Protein AF-A0A165CIJ1-F1 (afdb_monomer)

Structure (mmCIF, N/CA/C/O backbone):
data_AF-A0A165CIJ1-F1
#
_entry.id   AF-A0A165CIJ1-F1
#
loop_
_atom_site.group_PDB
_atom_site.id
_atom_site.type_symbol
_atom_site.label_atom_id
_atom_site.label_alt_id
_atom_site.label_comp_id
_atom_site.label_asym_id
_atom_site.label_entity_id
_atom_site.label_seq_id
_atom_site.pdbx_PDB_ins_code
_atom_site.Cartn_x
_atom_site.Cartn_y
_atom_site.Cartn_z
_atom_site.occupancy
_atom_site.B_iso_or_equiv
_atom_site.auth_seq_id
_atom_site.auth_comp_id
_atom_site.auth_asym_id
_atom_site.auth_atom_id
_atom_site.pdbx_PDB_model_num
ATOM 1 N N . MET A 1 1 ? -2.648 0.909 -17.013 1.00 84.44 1 MET A N 1
ATOM 2 C CA . MET A 1 1 ? -3.788 -0.004 -16.833 1.00 84.44 1 MET A CA 1
ATOM 3 C C . MET A 1 1 ? -4.732 0.596 -15.807 1.00 84.44 1 MET A C 1
ATOM 5 O O . MET A 1 1 ? -4.305 0.882 -14.695 1.00 84.44 1 MET A O 1
ATOM 9 N N . SER A 1 2 ? -5.981 0.841 -16.192 1.00 90.06 2 SER A N 1
ATOM 10 C CA . SER A 1 2 ? -7.014 1.297 -15.258 1.00 90.06 2 SER A CA 1
ATOM 11 C C . SER A 1 2 ? -7.637 0.087 -14.570 1.00 90.06 2 SER A C 1
ATOM 13 O O . SER A 1 2 ? -8.011 -0.865 -15.251 1.00 90.06 2 SER A O 1
ATOM 15 N N . ILE A 1 3 ? -7.736 0.122 -13.245 1.00 91.56 3 ILE A N 1
ATOM 16 C CA . ILE A 1 3 ? -8.397 -0.903 -12.439 1.00 91.56 3 ILE A CA 1
ATOM 17 C C . ILE A 1 3 ? -9.807 -0.392 -12.126 1.00 91.56 3 ILE A C 1
ATOM 19 O O . ILE A 1 3 ? -9.934 0.669 -11.510 1.00 91.56 3 ILE A O 1
ATOM 23 N N . PRO A 1 4 ? -10.870 -1.084 -12.573 1.00 93.12 4 PRO A N 1
ATOM 24 C CA . PRO A 1 4 ? -12.238 -0.646 -12.328 1.00 93.12 4 PRO A CA 1
ATOM 25 C C . PRO A 1 4 ? -12.611 -0.776 -10.847 1.00 93.12 4 PRO A C 1
ATOM 27 O O . PRO A 1 4 ? -11.909 -1.418 -10.063 1.00 93.12 4 PRO A O 1
ATOM 30 N N . SER A 1 5 ? -13.727 -0.152 -10.470 1.00 94.06 5 SER A N 1
ATOM 31 C CA . SER A 1 5 ? -14.354 -0.361 -9.164 1.00 94.06 5 SER A CA 1
ATOM 32 C C . SER A 1 5 ? -14.747 -1.832 -8.999 1.00 94.06 5 SER A C 1
ATOM 34 O O . SER A 1 5 ? -15.269 -2.441 -9.933 1.00 94.06 5 SER A O 1
ATOM 36 N N . ALA A 1 6 ? -14.469 -2.407 -7.833 1.00 94.38 6 ALA A N 1
ATOM 37 C CA . ALA A 1 6 ? -14.713 -3.810 -7.528 1.00 94.38 6 ALA A CA 1
ATOM 38 C C . ALA A 1 6 ? -15.081 -3.976 -6.036 1.00 94.38 6 ALA A C 1
ATOM 40 O O . ALA A 1 6 ? -14.296 -4.523 -5.258 1.00 94.38 6 ALA A O 1
ATOM 41 N N . PRO A 1 7 ? -16.268 -3.505 -5.607 1.00 94.31 7 PRO A N 1
ATOM 42 C CA . PRO A 1 7 ? -16.614 -3.376 -4.188 1.00 94.31 7 PRO A CA 1
ATOM 43 C C . PRO A 1 7 ? -16.734 -4.716 -3.452 1.00 94.31 7 PRO A C 1
ATOM 45 O O . PRO A 1 7 ? -16.646 -4.742 -2.230 1.00 94.31 7 PRO A O 1
ATOM 48 N N . THR A 1 8 ? -16.921 -5.827 -4.174 1.00 96.38 8 THR A N 1
ATOM 49 C CA . THR A 1 8 ? -17.013 -7.187 -3.615 1.00 96.38 8 THR A CA 1
ATOM 50 C C . THR A 1 8 ? -15.701 -7.972 -3.693 1.00 96.38 8 THR A C 1
ATOM 52 O O . THR A 1 8 ? -15.623 -9.082 -3.161 1.00 96.38 8 THR A O 1
ATOM 55 N N . LEU A 1 9 ? -14.675 -7.433 -4.361 1.00 96.75 9 LEU A N 1
ATOM 56 C CA . LEU A 1 9 ? -13.393 -8.106 -4.542 1.00 96.75 9 LEU A CA 1
ATOM 57 C C . LEU A 1 9 ? -12.655 -8.171 -3.206 1.00 96.75 9 LEU A C 1
ATOM 59 O O . LEU A 1 9 ? -12.384 -7.137 -2.607 1.00 96.75 9 LEU A O 1
ATOM 63 N N . ARG A 1 10 ? -12.314 -9.383 -2.757 1.00 97.06 10 ARG A N 1
ATOM 64 C CA . ARG A 1 10 ? -11.615 -9.609 -1.480 1.00 97.06 10 ARG A CA 1
ATOM 65 C C . ARG A 1 10 ? -10.107 -9.711 -1.620 1.00 97.06 10 A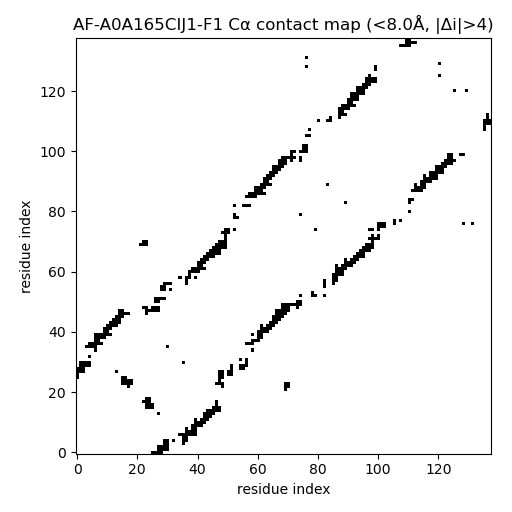RG A C 1
ATOM 67 O O . ARG A 1 10 ? -9.377 -9.279 -0.732 1.00 97.06 10 ARG A O 1
ATOM 74 N N . GLU A 1 11 ? -9.643 -10.260 -2.734 1.00 97.75 11 GLU A N 1
ATOM 75 C CA . GLU A 1 11 ? -8.227 -10.489 -2.979 1.00 97.75 11 GLU A CA 1
ATOM 76 C C . GLU A 1 11 ? -7.869 -10.095 -4.405 1.00 97.75 11 GLU A C 1
ATOM 78 O O . GLU A 1 11 ? -8.614 -10.380 -5.344 1.00 97.75 11 GLU A O 1
ATOM 83 N N . ALA A 1 12 ? -6.725 -9.440 -4.570 1.00 96.25 12 ALA A N 1
ATOM 84 C CA . ALA A 1 12 ? -6.230 -9.041 -5.875 1.00 96.25 12 ALA A CA 1
ATOM 85 C C . ALA A 1 12 ? -4.710 -9.167 -5.945 1.00 96.25 12 ALA A C 1
ATOM 87 O O . ALA A 1 12 ? -3.987 -8.842 -5.000 1.00 96.25 12 ALA A O 1
ATOM 88 N N . ARG A 1 13 ? -4.226 -9.593 -7.111 1.00 95.31 13 ARG A N 1
ATOM 89 C CA . ARG A 1 13 ? -2.808 -9.576 -7.452 1.00 95.31 13 ARG A CA 1
ATOM 90 C C . ARG A 1 13 ? -2.632 -8.879 -8.797 1.00 95.31 13 ARG A C 1
ATOM 92 O O . ARG A 1 13 ? -3.139 -9.352 -9.809 1.00 95.31 13 ARG A O 1
ATOM 99 N N . LEU A 1 14 ? -1.921 -7.757 -8.794 1.00 92.44 14 LEU A N 1
ATOM 100 C CA . LEU A 1 14 ? -1.626 -6.946 -9.970 1.00 92.44 14 LEU A CA 1
ATOM 101 C C . LEU A 1 14 ? -0.133 -7.049 -10.277 1.00 92.44 14 LEU A C 1
ATOM 103 O O . LEU A 1 14 ? 0.698 -6.470 -9.580 1.00 92.44 14 LEU A O 1
ATOM 107 N N . VAL A 1 15 ? 0.201 -7.808 -11.317 1.00 87.56 15 VAL A N 1
ATOM 108 C CA . VAL A 1 15 ? 1.589 -8.051 -11.721 1.00 87.56 15 VAL A CA 1
ATOM 109 C C . VAL 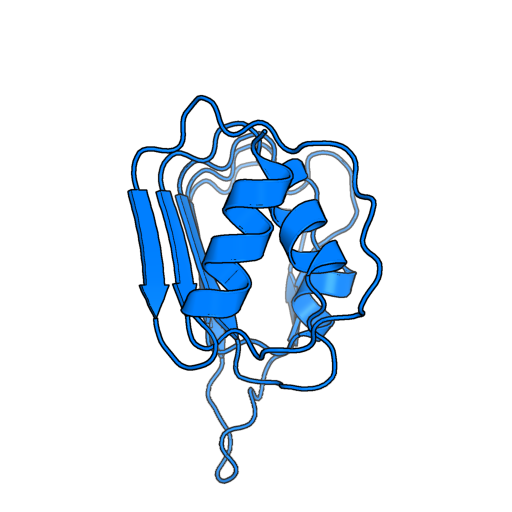A 1 15 ? 1.861 -7.340 -13.032 1.00 87.56 15 VAL A C 1
ATOM 111 O O . VAL A 1 15 ? 1.086 -7.451 -13.981 1.00 87.56 15 VAL A O 1
ATOM 114 N N . SER A 1 16 ? 2.964 -6.602 -13.074 1.00 86.50 16 SER A N 1
ATOM 115 C CA . SER A 1 16 ? 3.553 -6.109 -14.315 1.00 86.50 16 SER A CA 1
ATOM 116 C C . SER A 1 16 ? 4.797 -6.917 -14.639 1.00 86.50 16 SER A C 1
ATOM 118 O O . SER A 1 16 ? 5.437 -7.459 -13.750 1.00 86.50 16 SER A O 1
ATOM 120 N N . PHE A 1 17 ? 5.220 -6.904 -15.895 1.00 82.44 17 PHE A N 1
ATOM 121 C CA . PHE A 1 17 ? 6.577 -7.312 -16.247 1.00 82.44 17 PHE A CA 1
ATOM 122 C C . PHE A 1 17 ? 7.494 -6.093 -16.269 1.00 82.44 17 PHE A C 1
ATOM 124 O O . PHE A 1 17 ? 7.016 -4.976 -16.502 1.00 82.44 17 PHE A O 1
ATOM 131 N N . CYS A 1 18 ? 8.785 -6.300 -16.031 1.00 81.62 18 CYS A N 1
ATOM 132 C CA . CYS A 1 18 ? 9.798 -5.296 -16.323 1.00 81.62 18 CYS A CA 1
ATOM 133 C C . CYS A 1 18 ? 10.209 -5.388 -17.798 1.00 81.62 18 CYS A C 1
ATOM 135 O O . CYS A 1 18 ? 10.240 -6.481 -18.366 1.00 81.62 18 CYS A O 1
ATOM 137 N N . ASP A 1 19 ? 10.501 -4.251 -18.420 1.00 82.12 19 ASP A N 1
ATOM 138 C CA . ASP A 1 19 ? 11.154 -4.216 -19.724 1.00 82.12 19 ASP A CA 1
ATOM 139 C C . ASP A 1 19 ? 12.643 -4.596 -19.604 1.00 82.12 19 ASP A C 1
ATOM 141 O O . ASP A 1 19 ? 13.146 -4.919 -18.525 1.00 82.12 19 ASP A O 1
ATOM 145 N N . GLN A 1 20 ? 13.368 -4.565 -20.725 1.00 80.81 20 GLN A N 1
ATOM 146 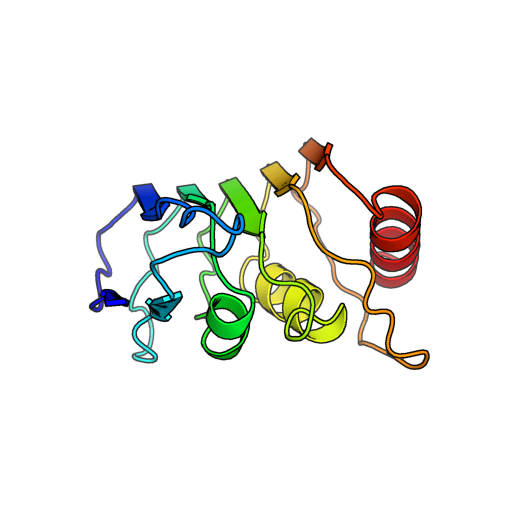C CA . GLN A 1 20 ? 14.793 -4.919 -20.756 1.00 80.81 20 GLN A CA 1
ATOM 147 C C . GLN A 1 20 ? 15.690 -3.977 -19.937 1.00 80.81 20 GLN A C 1
ATOM 149 O O . GLN A 1 20 ? 16.835 -4.324 -19.660 1.00 80.81 20 GLN A O 1
ATOM 154 N N . LEU A 1 21 ? 15.180 -2.808 -19.544 1.00 76.94 21 LEU A N 1
ATOM 155 C CA . LEU A 1 21 ? 15.871 -1.830 -18.705 1.00 76.94 21 LEU A CA 1
ATOM 156 C C . LEU A 1 21 ? 15.459 -1.946 -17.227 1.00 76.94 21 LEU A C 1
ATOM 158 O O . LEU A 1 21 ? 15.933 -1.175 -16.396 1.00 76.94 21 LEU A O 1
ATOM 162 N N . GLY A 1 22 ? 14.594 -2.907 -16.884 1.00 74.25 22 GLY A N 1
ATOM 163 C CA . GLY A 1 22 ? 14.104 -3.108 -15.523 1.00 74.25 22 GLY A CA 1
ATOM 164 C C . GLY A 1 22 ? 12.898 -2.237 -15.157 1.00 74.25 22 GLY A C 1
ATOM 165 O O . GLY A 1 22 ? 12.452 -2.286 -14.010 1.00 74.25 22 GLY A O 1
ATOM 166 N N . HIS A 1 23 ? 12.330 -1.472 -16.094 1.00 76.69 23 HIS A N 1
ATOM 167 C CA . HIS A 1 23 ? 11.197 -0.594 -15.809 1.00 76.69 23 HIS A CA 1
ATOM 168 C C . HIS A 1 23 ? 9.863 -1.342 -15.871 1.00 76.69 23 HIS A C 1
ATOM 170 O O . HIS A 1 23 ? 9.639 -2.139 -16.783 1.00 76.69 23 HIS A O 1
ATOM 176 N N . PRO A 1 24 ? 8.920 -1.061 -14.958 1.00 77.69 24 PRO A N 1
ATOM 177 C CA . PRO A 1 24 ? 7.619 -1.710 -14.968 1.00 77.69 24 PRO A CA 1
ATOM 178 C C . PRO A 1 24 ? 6.815 -1.276 -16.201 1.00 77.69 24 PRO A C 1
ATOM 180 O O . PRO A 1 24 ? 6.544 -0.092 -16.412 1.00 77.69 24 PRO A O 1
ATOM 183 N N . THR A 1 25 ? 6.384 -2.252 -16.997 1.00 78.94 25 THR A N 1
ATOM 184 C CA . THR A 1 25 ? 5.586 -2.046 -18.220 1.00 78.94 25 THR A CA 1
ATOM 185 C C . THR A 1 25 ? 4.155 -1.569 -17.941 1.00 78.94 25 THR A C 1
ATOM 187 O O . THR A 1 25 ? 3.530 -0.932 -18.792 1.00 78.94 25 THR A O 1
ATOM 190 N N . ALA A 1 26 ? 3.628 -1.816 -16.740 1.00 77.44 26 ALA A N 1
ATOM 191 C CA . ALA A 1 26 ? 2.296 -1.425 -16.314 1.00 77.44 26 ALA A CA 1
ATOM 192 C C . ALA A 1 26 ? 2.338 -0.420 -15.155 1.00 77.44 26 ALA A C 1
ATOM 194 O O . ALA A 1 26 ? 3.062 -0.546 -14.168 1.00 77.44 26 ALA A O 1
ATOM 195 N N . ARG A 1 27 ? 1.474 0.588 -15.273 1.00 82.06 27 ARG A N 1
ATOM 196 C CA . ARG A 1 27 ? 1.115 1.522 -14.202 1.00 82.06 27 ARG A CA 1
ATOM 197 C C . ARG A 1 27 ? -0.336 1.272 -13.842 1.00 82.06 27 ARG A C 1
ATOM 199 O O . ARG A 1 27 ? -1.181 1.314 -14.743 1.00 82.06 27 ARG A O 1
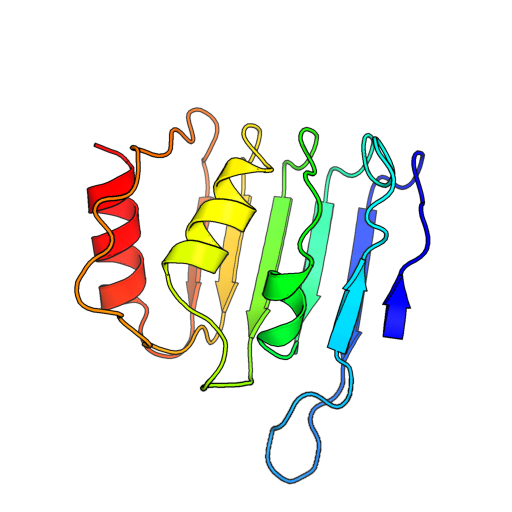ATOM 206 N N . PHE A 1 28 ? -0.631 1.013 -12.575 1.00 88.31 28 PHE A N 1
ATOM 207 C CA . PHE A 1 28 ? -1.992 0.726 -12.137 1.00 88.31 28 PHE A CA 1
ATOM 208 C C . PHE A 1 28 ? -2.660 2.014 -11.667 1.00 88.31 28 PHE A C 1
ATOM 210 O O . PHE A 1 28 ? -2.134 2.724 -10.817 1.00 88.31 28 PHE A O 1
ATOM 217 N N . LYS A 1 29 ? -3.810 2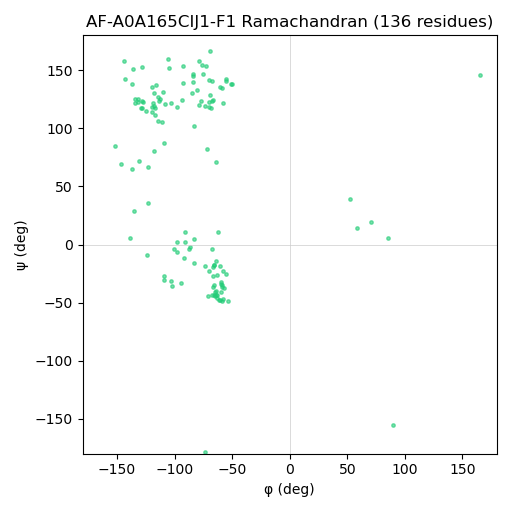.338 -12.256 1.00 90.88 29 LYS A N 1
ATOM 218 C CA . LYS A 1 29 ? -4.634 3.480 -11.860 1.00 90.88 29 LYS A CA 1
ATOM 219 C C . LYS A 1 29 ? -5.947 2.950 -11.313 1.00 90.88 29 LYS A C 1
ATOM 221 O O . LYS A 1 29 ? -6.773 2.472 -12.087 1.00 90.88 29 LYS A O 1
ATOM 226 N N . PHE A 1 30 ? -6.118 3.013 -10.003 1.00 91.38 30 PHE A N 1
ATOM 227 C CA . PHE A 1 30 ? -7.335 2.567 -9.341 1.00 91.38 30 PHE A CA 1
ATOM 228 C C . PHE A 1 30 ? -8.496 3.533 -9.576 1.00 91.38 30 PHE A C 1
ATOM 230 O O . PHE A 1 30 ? -8.298 4.728 -9.819 1.00 91.38 30 PHE A O 1
ATOM 237 N N . SER A 1 31 ? -9.713 3.000 -9.502 1.00 91.69 31 SER A N 1
ATOM 238 C CA . SER A 1 31 ? -10.931 3.799 -9.441 1.00 91.69 31 SER A CA 1
ATOM 239 C C . SER A 1 31 ? -10.896 4.716 -8.219 1.00 91.69 31 SER A C 1
ATOM 241 O O . SER A 1 31 ? -10.579 4.277 -7.116 1.00 91.69 31 SER A O 1
ATOM 243 N N . SER A 1 32 ? -11.265 5.982 -8.411 1.00 86.94 32 SER A N 1
ATOM 244 C CA . SER A 1 32 ? -11.430 6.958 -7.330 1.00 86.94 32 SER A CA 1
ATOM 245 C C . SER A 1 32 ? -12.855 6.998 -6.771 1.00 86.94 32 SER A C 1
ATOM 247 O O . SER A 1 32 ? -13.150 7.847 -5.935 1.00 86.94 32 SER A O 1
ATOM 249 N N . ALA A 1 33 ? -13.764 6.145 -7.260 1.00 90.12 33 ALA A N 1
ATOM 250 C CA . ALA A 1 33 ? -15.127 6.105 -6.743 1.00 90.12 33 ALA A CA 1
ATOM 251 C C . ALA A 1 33 ? -15.138 5.592 -5.295 1.00 90.12 33 ALA A C 1
ATOM 253 O O . ALA A 1 33 ? -14.399 4.663 -4.952 1.00 90.12 33 ALA A O 1
ATOM 254 N N . GLN A 1 34 ? -15.988 6.191 -4.463 1.00 87.69 34 GLN A N 1
ATOM 255 C CA . GLN A 1 34 ? -16.153 5.806 -3.065 1.00 87.69 34 GLN A CA 1
ATOM 256 C C . GLN A 1 34 ? -16.491 4.311 -2.948 1.00 87.69 34 GLN A C 1
ATOM 258 O O . GLN A 1 34 ? -17.168 3.755 -3.812 1.00 87.69 34 GLN A O 1
ATOM 263 N N . ASP A 1 35 ? -15.954 3.657 -1.917 1.00 90.75 35 ASP A N 1
ATOM 264 C CA . ASP A 1 35 ? -16.177 2.240 -1.601 1.00 90.75 35 ASP A CA 1
ATOM 265 C C . ASP A 1 35 ? -15.793 1.244 -2.709 1.00 90.75 35 ASP A C 1
ATOM 267 O O . ASP A 1 35 ? -16.100 0.055 -2.619 1.00 90.75 35 ASP A O 1
ATOM 271 N N . SER A 1 36 ? -15.039 1.690 -3.726 1.00 92.94 36 SER A N 1
ATOM 272 C CA . SER A 1 36 ? -14.652 0.854 -4.871 1.00 92.94 36 SER A CA 1
ATOM 273 C C . SER A 1 36 ? -13.939 -0.436 -4.494 1.00 92.94 36 SER A C 1
ATOM 275 O O . SER A 1 36 ? -13.962 -1.375 -5.279 1.00 92.94 36 SER A O 1
ATOM 277 N N . TYR A 1 37 ? -13.292 -0.476 -3.334 1.00 94.69 37 TYR A N 1
ATOM 278 C CA . TYR A 1 37 ? -12.514 -1.617 -2.862 1.00 94.69 37 TYR A CA 1
ATOM 279 C C . TYR A 1 37 ? -12.811 -1.918 -1.387 1.00 94.69 37 TYR A C 1
ATOM 281 O O . TYR A 1 37 ? -11.946 -2.408 -0.670 1.00 94.69 37 TYR A O 1
ATOM 289 N N . VAL A 1 38 ? -14.024 -1.607 -0.912 1.00 93.94 38 VAL A N 1
ATOM 290 C CA . VAL A 1 38 ? -14.386 -1.710 0.515 1.00 93.94 38 VAL A CA 1
ATOM 291 C C . VAL A 1 38 ? -14.239 -3.128 1.084 1.00 93.94 38 VAL A C 1
ATOM 293 O O . VAL A 1 38 ? -13.850 -3.283 2.239 1.00 93.94 38 VAL A O 1
ATOM 296 N N . ALA A 1 39 ? -14.493 -4.167 0.279 1.00 95.75 39 ALA A N 1
ATOM 297 C CA . ALA A 1 39 ? -14.326 -5.561 0.694 1.00 95.75 39 ALA A CA 1
ATOM 298 C C . ALA A 1 39 ? -12.902 -6.110 0.498 1.00 95.75 39 ALA A C 1
ATOM 300 O O . ALA A 1 39 ? -12.667 -7.272 0.839 1.00 95.75 39 ALA A O 1
ATOM 301 N N . LEU A 1 40 ? -11.970 -5.327 -0.060 1.00 97.50 40 LEU A N 1
ATOM 302 C CA . LEU A 1 40 ? -10.629 -5.801 -0.387 1.00 97.50 40 LEU A CA 1
ATOM 303 C C . LEU A 1 40 ? -9.801 -5.972 0.886 1.00 97.50 40 LEU A C 1
ATOM 305 O O . LEU A 1 40 ? -9.545 -5.017 1.611 1.00 97.50 40 LEU A O 1
ATOM 309 N N . GLN A 1 41 ? -9.365 -7.205 1.130 1.00 97.75 41 GLN A N 1
ATOM 310 C CA . GLN A 1 41 ? -8.640 -7.625 2.328 1.00 97.75 41 GLN A CA 1
ATOM 311 C C . GLN A 1 41 ? -7.170 -7.929 2.043 1.00 97.75 41 GLN A C 1
ATOM 313 O O . GLN A 1 41 ? -6.328 -7.732 2.920 1.00 97.75 41 GLN A O 1
ATOM 318 N N . SER A 1 42 ? -6.852 -8.389 0.830 1.00 98.00 42 SER A N 1
ATOM 319 C CA . SER A 1 42 ? -5.493 -8.753 0.431 1.00 98.00 42 SER A CA 1
ATOM 320 C C . SER A 1 42 ? -5.150 -8.184 -0.941 1.00 98.00 42 SER A C 1
ATOM 322 O O . SER A 1 42 ? -5.847 -8.446 -1.922 1.00 98.00 42 SER A O 1
ATOM 324 N N . LEU A 1 43 ? -4.052 -7.439 -1.024 1.00 96.81 43 LEU A N 1
ATOM 325 C CA . LEU A 1 43 ? -3.594 -6.810 -2.257 1.00 96.81 43 LEU A CA 1
ATOM 326 C C . LEU A 1 43 ? -2.094 -7.026 -2.432 1.00 96.81 43 LEU A C 1
ATOM 328 O O . LEU A 1 43 ? -1.294 -6.627 -1.590 1.00 96.81 43 LEU A O 1
ATOM 332 N N . ALA A 1 44 ? -1.719 -7.645 -3.545 1.00 95.81 44 ALA A N 1
ATOM 333 C CA . ALA A 1 44 ? -0.334 -7.738 -3.983 1.00 95.81 44 ALA A CA 1
ATOM 334 C C . ALA A 1 44 ? -0.162 -6.957 -5.286 1.00 95.81 44 ALA A C 1
ATOM 336 O O . ALA A 1 44 ? -0.902 -7.178 -6.245 1.00 95.8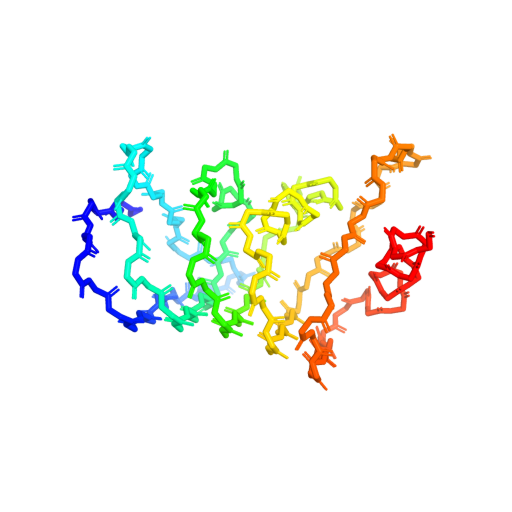1 44 ALA A O 1
ATOM 337 N N . ILE A 1 45 ? 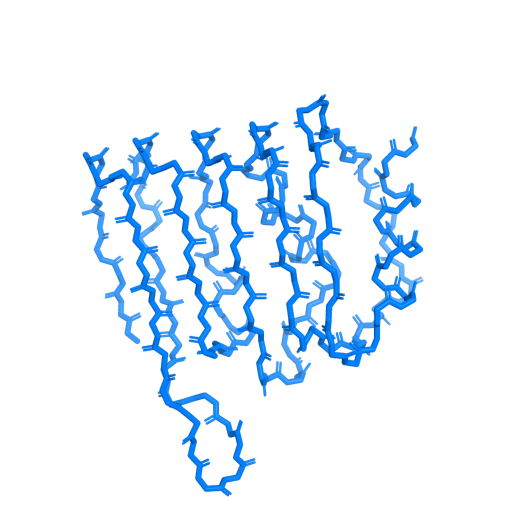0.804 -6.049 -5.331 1.00 92.62 45 ILE A N 1
ATOM 338 C CA . ILE A 1 45 ? 1.115 -5.238 -6.507 1.00 92.62 45 ILE A CA 1
ATOM 339 C C . ILE A 1 45 ? 2.613 -5.288 -6.729 1.00 92.62 45 ILE A C 1
ATOM 341 O O . ILE A 1 45 ? 3.374 -4.937 -5.830 1.00 92.62 45 ILE A O 1
ATOM 345 N N . GLY A 1 46 ? 3.045 -5.673 -7.923 1.00 87.75 46 GLY A N 1
ATOM 346 C CA . GLY A 1 46 ? 4.473 -5.754 -8.170 1.00 87.75 46 GLY A CA 1
ATOM 347 C C . GLY A 1 46 ? 4.875 -6.529 -9.410 1.00 87.75 46 GLY A C 1
ATOM 348 O O . GLY A 1 46 ? 4.235 -7.535 -9.711 1.00 87.75 46 GLY A O 1
ATOM 349 N N . PRO A 1 47 ? 5.957 -6.125 -10.092 1.00 87.69 47 PRO A N 1
ATOM 350 C CA . PRO A 1 47 ? 6.560 -4.789 -10.107 1.00 87.69 47 PRO A CA 1
ATOM 351 C C . PRO A 1 47 ? 5.565 -3.687 -10.503 1.00 87.69 47 PRO A C 1
ATOM 353 O O . PRO A 1 47 ? 4.752 -3.883 -11.400 1.00 87.69 47 PRO A O 1
ATOM 356 N N . ALA A 1 48 ? 5.611 -2.512 -9.874 1.00 83.56 48 ALA A N 1
ATOM 357 C CA . ALA A 1 48 ? 4.798 -1.367 -10.295 1.00 83.56 48 ALA A CA 1
ATOM 358 C C . ALA A 1 48 ? 5.586 -0.056 -10.318 1.00 83.56 48 ALA A C 1
ATOM 360 O O . ALA A 1 48 ? 6.523 0.154 -9.545 1.00 83.56 48 ALA A O 1
ATOM 361 N N . GLY A 1 49 ? 5.175 0.850 -11.209 1.00 78.75 49 GLY A N 1
ATOM 362 C CA . GLY A 1 49 ? 5.718 2.205 -11.250 1.00 78.75 49 GLY A CA 1
ATOM 363 C C . GLY A 1 49 ? 5.164 3.076 -10.119 1.00 78.75 49 GLY A C 1
ATOM 364 O O . GLY A 1 49 ? 3.986 2.947 -9.772 1.00 78.75 49 GLY A O 1
ATOM 365 N N . GLY A 1 50 ? 5.965 4.009 -9.592 1.00 75.12 50 GLY A N 1
ATOM 366 C CA . GLY A 1 50 ? 5.592 4.874 -8.462 1.00 75.12 50 GLY A CA 1
ATOM 367 C C . GLY A 1 50 ? 4.377 5.777 -8.714 1.00 75.12 50 GLY A C 1
ATOM 368 O O . GLY A 1 50 ? 3.700 6.201 -7.777 1.00 75.12 50 GLY A O 1
ATOM 369 N N . ALA A 1 51 ? 4.008 5.991 -9.982 1.00 79.56 51 ALA A N 1
ATOM 370 C CA . ALA A 1 51 ? 2.749 6.629 -10.362 1.00 79.56 51 ALA A CA 1
ATOM 371 C C . ALA A 1 51 ? 1.502 5.901 -9.818 1.00 79.56 51 ALA A C 1
ATOM 373 O O . ALA A 1 51 ? 0.470 6.545 -9.654 1.00 79.56 51 ALA A O 1
ATOM 374 N N . THR A 1 52 ? 1.598 4.605 -9.502 1.00 84.31 52 THR A N 1
ATOM 375 C CA . THR A 1 52 ? 0.514 3.818 -8.885 1.00 84.31 52 THR A CA 1
ATOM 376 C C . THR A 1 52 ? 0.075 4.414 -7.544 1.00 84.31 52 THR A C 1
ATOM 378 O O . THR A 1 52 ? -1.119 4.482 -7.260 1.00 84.31 52 THR A O 1
ATOM 381 N N . LEU A 1 53 ? 1.020 4.951 -6.762 1.00 83.75 53 LEU A N 1
ATOM 382 C CA . LEU A 1 53 ? 0.729 5.593 -5.477 1.00 83.75 53 LEU A CA 1
ATOM 383 C C . LEU A 1 53 ? 0.057 6.968 -5.623 1.00 83.75 53 LEU A C 1
ATOM 385 O O . LEU A 1 53 ? -0.554 7.450 -4.677 1.00 83.75 53 LEU A O 1
ATOM 389 N N . LYS A 1 54 ? 0.135 7.623 -6.795 1.00 82.38 54 LYS A N 1
ATOM 390 C CA . LYS A 1 54 ? -0.507 8.939 -7.017 1.00 82.38 54 LYS A CA 1
ATOM 391 C C . LYS A 1 54 ? -2.030 8.871 -6.978 1.00 82.38 54 LYS A C 1
ATOM 393 O O . LYS A 1 54 ? -2.675 9.878 -6.714 1.00 82.38 54 LYS A O 1
ATOM 398 N N . SER A 1 55 ? -2.589 7.715 -7.306 1.00 79.00 55 SER A N 1
ATOM 399 C CA . SER A 1 55 ? -4.028 7.465 -7.341 1.00 79.00 55 SER A CA 1
ATOM 400 C C . SER A 1 55 ? -4.388 6.295 -6.433 1.00 79.00 55 SER A C 1
ATOM 402 O O . SER A 1 55 ? -5.224 5.473 -6.806 1.00 79.00 55 SER A O 1
ATOM 404 N N . TRP A 1 56 ? -3.694 6.164 -5.299 1.00 87.50 56 TRP A N 1
ATOM 405 C CA . TRP A 1 56 ? -4.012 5.116 -4.341 1.00 87.50 56 TRP A CA 1
ATOM 406 C C . TRP A 1 56 ? -5.392 5.388 -3.723 1.00 87.50 56 TRP A C 1
ATOM 408 O O . TRP A 1 56 ? -5.614 6.491 -3.218 1.00 87.50 56 TRP A O 1
ATOM 418 N N . PRO A 1 57 ? -6.340 4.440 -3.787 1.00 89.44 57 PRO A N 1
ATOM 419 C CA . PRO A 1 57 ? -7.653 4.615 -3.186 1.00 89.44 57 PRO A CA 1
ATOM 420 C C . PRO A 1 57 ? -7.576 4.374 -1.672 1.00 89.44 57 PRO A C 1
ATOM 422 O O . PRO A 1 57 ? -6.690 3.675 -1.189 1.00 89.44 57 PRO A O 1
ATOM 425 N N . SER A 1 58 ? -8.530 4.905 -0.908 1.00 89.62 58 SER A N 1
ATOM 426 C CA . SER A 1 58 ? -8.715 4.449 0.475 1.00 89.62 58 SER A CA 1
ATOM 427 C C . SER A 1 58 ? -9.256 3.016 0.457 1.00 89.62 58 SER A C 1
ATOM 429 O O . SER A 1 58 ? -10.228 2.740 -0.252 1.00 89.62 58 SER A O 1
ATOM 431 N N . ILE A 1 59 ? -8.623 2.103 1.196 1.00 93.31 59 ILE A N 1
ATOM 432 C CA . ILE A 1 59 ? -8.998 0.684 1.264 1.00 93.31 59 ILE A CA 1
ATOM 433 C C . ILE A 1 59 ? -9.076 0.284 2.744 1.00 93.31 59 ILE A C 1
ATOM 435 O O . ILE A 1 59 ? -8.208 -0.427 3.253 1.00 93.31 59 ILE A O 1
ATOM 439 N N . PRO A 1 60 ? -10.108 0.745 3.474 1.00 90.88 60 PRO A N 1
ATOM 440 C CA . PRO A 1 60 ? -10.140 0.635 4.930 1.00 90.88 60 PRO A CA 1
ATOM 441 C C . PRO A 1 60 ? -10.163 -0.814 5.435 1.00 90.88 60 PRO A C 1
ATOM 443 O O . PRO A 1 60 ? -9.707 -1.084 6.542 1.00 90.88 60 PRO A O 1
ATOM 446 N N . GLY A 1 61 ? -10.673 -1.742 4.619 1.00 93.38 61 GLY A N 1
ATOM 447 C CA . GLY A 1 61 ? -10.738 -3.174 4.908 1.00 93.38 61 GLY A CA 1
ATOM 448 C C . GLY A 1 61 ? -9.457 -3.958 4.610 1.00 93.38 61 GLY A C 1
ATOM 449 O O . GLY A 1 61 ? -9.479 -5.185 4.725 1.00 93.38 61 GLY A O 1
ATOM 450 N N . LEU A 1 62 ? -8.360 -3.310 4.205 1.00 96.50 62 LEU A N 1
ATOM 451 C CA . LEU A 1 62 ? -7.144 -4.003 3.783 1.00 96.50 62 LEU A CA 1
ATOM 452 C C . LEU A 1 62 ? -6.330 -4.498 4.987 1.00 96.50 62 LEU A C 1
ATOM 454 O O . LEU A 1 62 ? -5.874 -3.705 5.804 1.00 96.50 62 LEU A O 1
ATOM 458 N N . HIS A 1 63 ? -6.114 -5.814 5.059 1.00 97.38 63 HIS A N 1
ATOM 459 C CA . HIS A 1 63 ? -5.349 -6.473 6.128 1.00 97.38 63 HIS A CA 1
ATOM 460 C C . HIS A 1 63 ? -3.945 -6.869 5.660 1.00 97.38 63 HIS A C 1
ATOM 462 O O . HIS A 1 63 ? -3.002 -6.905 6.450 1.00 97.38 63 HIS A O 1
ATOM 468 N N . ARG A 1 64 ? -3.793 -7.187 4.369 1.00 97.94 64 ARG A N 1
ATOM 469 C CA . ARG A 1 64 ? -2.528 -7.627 3.775 1.00 97.94 64 ARG A CA 1
ATOM 470 C C . ARG A 1 64 ? -2.189 -6.786 2.558 1.00 97.94 64 ARG A C 1
ATOM 472 O O . ARG A 1 64 ? -2.950 -6.765 1.589 1.00 97.94 64 ARG A O 1
ATOM 479 N N . LEU A 1 65 ? -1.023 -6.152 2.589 1.00 96.19 65 LEU A N 1
ATOM 480 C CA . LEU A 1 65 ? -0.481 -5.398 1.470 1.00 96.19 65 LEU A CA 1
ATOM 481 C C . LEU A 1 65 ? 0.943 -5.846 1.166 1.00 96.19 65 LEU A C 1
ATOM 483 O O . LEU A 1 65 ? 1.828 -5.770 2.015 1.00 96.19 65 LEU A O 1
ATOM 487 N N . HIS A 1 66 ? 1.162 -6.255 -0.076 1.00 95.56 66 HIS A N 1
ATOM 488 C CA . HIS A 1 66 ? 2.487 -6.444 -0.649 1.00 95.56 66 HIS A CA 1
ATOM 489 C C . HIS A 1 66 ? 2.655 -5.469 -1.807 1.00 95.56 66 HIS A C 1
ATOM 491 O O . HIS A 1 66 ? 1.908 -5.531 -2.784 1.00 95.56 66 HIS A O 1
ATOM 497 N N . TYR A 1 67 ? 3.608 -4.553 -1.688 1.00 91.94 67 TYR A N 1
ATOM 498 C CA . TYR A 1 67 ? 3.891 -3.552 -2.705 1.00 91.94 67 TYR A CA 1
ATOM 499 C C . TYR A 1 67 ? 5.362 -3.613 -3.112 1.00 91.94 67 TYR A C 1
ATOM 501 O O . TYR A 1 67 ? 6.254 -3.318 -2.317 1.00 91.94 67 TYR A O 1
ATOM 509 N N . GLN A 1 68 ? 5.604 -3.977 -4.367 1.00 90.50 68 GLN A N 1
ATOM 510 C CA . GLN A 1 68 ? 6.920 -3.966 -4.989 1.00 90.50 68 GLN A CA 1
ATOM 511 C C . GLN A 1 68 ? 6.996 -2.829 -6.007 1.00 90.50 68 GLN A C 1
ATOM 513 O O . GLN A 1 68 ? 6.248 -2.800 -6.994 1.00 90.50 68 GLN A O 1
ATOM 518 N N . CYS A 1 69 ? 7.939 -1.914 -5.802 1.00 84.62 69 CYS A N 1
ATOM 519 C CA . CYS A 1 69 ? 8.201 -0.823 -6.731 1.00 84.62 69 CYS A CA 1
ATOM 520 C C . CYS A 1 69 ? 9.478 -1.070 -7.539 1.00 84.62 69 CYS A C 1
ATOM 522 O O . CYS A 1 69 ? 10.374 -1.780 -7.106 1.00 84.62 69 CYS A O 1
ATOM 524 N N . THR A 1 70 ? 9.540 -0.526 -8.751 1.00 78.19 70 THR A N 1
ATOM 525 C CA . THR A 1 70 ? 10.726 -0.603 -9.630 1.00 78.19 70 THR A CA 1
ATOM 526 C C . THR A 1 70 ? 11.007 0.719 -10.356 1.00 78.19 70 THR A C 1
ATOM 528 O O . THR A 1 70 ? 11.896 0.787 -11.196 1.00 78.19 70 THR A O 1
ATOM 531 N N . ASP A 1 71 ? 10.259 1.787 -10.045 1.00 70.12 71 ASP A N 1
ATOM 532 C CA . ASP A 1 71 ? 10.403 3.108 -10.672 1.00 70.12 71 ASP A CA 1
ATOM 533 C C . ASP A 1 71 ? 10.750 4.170 -9.618 1.00 70.12 71 ASP A C 1
ATOM 535 O O . ASP A 1 71 ? 9.953 4.480 -8.730 1.00 70.12 71 ASP A O 1
ATOM 539 N N . ASP A 1 72 ? 11.960 4.702 -9.756 1.00 65.31 72 ASP A N 1
ATOM 540 C CA . ASP A 1 72 ? 12.741 5.443 -8.762 1.00 65.31 72 ASP A CA 1
ATOM 541 C C . ASP A 1 72 ? 12.172 6.846 -8.460 1.00 65.31 72 ASP A C 1
ATOM 543 O O . ASP A 1 72 ? 11.971 7.234 -7.314 1.00 65.31 72 ASP A O 1
ATOM 547 N N . LYS A 1 73 ? 11.779 7.609 -9.485 1.00 67.31 73 LYS A N 1
ATOM 548 C CA . LYS A 1 73 ? 11.673 9.078 -9.345 1.00 67.31 73 LYS A CA 1
ATOM 549 C C . LYS A 1 73 ? 10.341 9.608 -8.817 1.00 67.31 73 LYS A C 1
ATOM 551 O O . LYS A 1 73 ? 10.165 10.820 -8.708 1.00 67.31 73 LYS A O 1
ATOM 556 N N . THR A 1 74 ? 9.348 8.747 -8.596 1.00 70.62 74 THR A N 1
ATOM 557 C CA . THR A 1 74 ? 7.972 9.203 -8.306 1.00 70.62 74 THR A CA 1
ATOM 558 C C . THR A 1 74 ? 7.385 8.682 -7.004 1.00 70.62 74 THR A C 1
ATOM 560 O O . THR A 1 74 ? 6.320 9.163 -6.599 1.00 70.62 74 THR A O 1
ATOM 563 N N . VAL A 1 75 ? 8.050 7.742 -6.337 1.00 76.56 75 VAL A N 1
ATOM 564 C CA . VAL A 1 75 ? 7.675 7.339 -4.982 1.00 76.56 75 VAL A CA 1
ATOM 565 C C . VAL A 1 75 ? 8.240 8.364 -4.010 1.00 76.56 75 VAL A C 1
ATOM 567 O O . VAL A 1 75 ? 9.393 8.750 -4.120 1.00 76.56 75 VAL A O 1
ATOM 570 N N . THR A 1 76 ? 7.418 8.821 -3.072 1.00 80.31 76 THR A N 1
ATOM 571 C CA . THR A 1 76 ? 7.861 9.664 -1.958 1.00 80.31 76 THR A CA 1
ATOM 572 C C . THR A 1 76 ? 7.369 9.045 -0.661 1.00 80.31 76 THR A C 1
ATOM 574 O O . THR A 1 76 ? 6.316 8.395 -0.653 1.00 80.31 76 THR A O 1
ATOM 577 N N . MET A 1 77 ? 8.081 9.280 0.446 1.00 81.00 77 MET A N 1
ATOM 578 C CA . MET A 1 77 ? 7.646 8.769 1.753 1.00 81.00 77 MET A CA 1
ATOM 579 C C . MET A 1 77 ? 6.246 9.248 2.125 1.00 81.00 77 MET A C 1
ATOM 581 O O . MET A 1 77 ? 5.440 8.456 2.597 1.00 81.00 77 MET A O 1
ATOM 585 N N . ARG A 1 78 ? 5.890 10.494 1.793 1.00 81.56 78 ARG A N 1
ATOM 586 C CA . ARG A 1 78 ? 4.526 11.005 1.978 1.00 81.56 78 ARG A CA 1
ATOM 587 C C . ARG A 1 78 ? 3.469 10.118 1.316 1.00 81.56 78 ARG A C 1
ATOM 589 O O . ARG A 1 78 ? 2.498 9.752 1.964 1.00 81.56 78 ARG A O 1
ATOM 596 N N . ARG A 1 79 ? 3.668 9.731 0.052 1.00 84.25 79 ARG A N 1
ATOM 597 C CA . ARG A 1 79 ? 2.706 8.883 -0.675 1.00 84.25 79 ARG A CA 1
ATOM 598 C C . ARG A 1 79 ? 2.611 7.478 -0.096 1.00 84.25 79 ARG A C 1
ATOM 600 O O . ARG A 1 79 ? 1.529 6.901 -0.080 1.00 84.25 79 ARG A O 1
ATOM 607 N N . LEU A 1 80 ? 3.735 6.936 0.364 1.00 86.75 80 LEU A N 1
ATOM 608 C CA . LEU A 1 80 ? 3.765 5.641 1.033 1.00 86.75 80 LEU A CA 1
ATOM 609 C C . LEU A 1 80 ? 3.000 5.693 2.365 1.00 86.75 80 LEU A C 1
ATOM 611 O O . LEU A 1 80 ? 2.188 4.814 2.636 1.00 86.75 80 LEU A O 1
ATOM 615 N N . LEU A 1 81 ? 3.184 6.758 3.148 1.00 86.31 81 LEU A N 1
ATOM 616 C CA . LEU A 1 81 ? 2.432 6.987 4.382 1.00 86.31 81 LEU A CA 1
ATOM 617 C C . LEU A 1 81 ? 0.935 7.198 4.112 1.00 86.31 81 LEU A C 1
ATOM 619 O O . LEU A 1 81 ? 0.114 6.644 4.834 1.00 86.31 81 LEU A O 1
ATOM 623 N N . ASP A 1 82 ? 0.558 7.934 3.065 1.00 86.50 82 ASP A N 1
ATOM 624 C CA . ASP A 1 82 ? -0.852 8.136 2.697 1.00 86.50 82 ASP A CA 1
ATOM 625 C C . ASP A 1 82 ? -1.538 6.822 2.280 1.00 86.50 82 ASP A C 1
ATOM 627 O O . ASP A 1 82 ? -2.670 6.556 2.687 1.00 86.50 82 ASP A O 1
ATOM 631 N N . MET A 1 83 ? -0.834 5.960 1.538 1.00 88.75 83 MET A N 1
ATOM 632 C CA . MET A 1 83 ? -1.288 4.601 1.213 1.00 88.75 83 MET A CA 1
ATOM 633 C C . MET A 1 83 ? -1.566 3.782 2.481 1.00 88.75 83 MET A C 1
ATOM 635 O O . MET A 1 83 ? -2.612 3.137 2.599 1.00 88.75 83 MET A O 1
ATOM 639 N N . ILE A 1 84 ? -0.631 3.824 3.430 1.00 89.75 84 ILE A N 1
ATOM 640 C CA . ILE A 1 84 ? -0.724 3.115 4.708 1.00 89.75 84 ILE A CA 1
ATOM 641 C C . ILE A 1 84 ? -1.884 3.669 5.553 1.00 89.75 84 ILE A C 1
ATOM 643 O O . ILE A 1 84 ? -2.684 2.893 6.072 1.00 89.75 84 ILE A O 1
ATOM 647 N N . ARG A 1 85 ? -2.047 4.998 5.630 1.00 88.12 85 ARG A N 1
ATOM 648 C CA . ARG A 1 85 ? -3.168 5.658 6.335 1.00 88.12 85 ARG A CA 1
ATOM 649 C C . ARG A 1 85 ? -4.533 5.258 5.792 1.00 88.12 85 ARG A C 1
ATOM 651 O O . ARG A 1 85 ? -5.484 5.150 6.559 1.00 88.12 85 ARG A O 1
ATOM 658 N N . GLY A 1 86 ? -4.635 5.033 4.483 1.00 88.88 86 GLY A N 1
ATOM 659 C CA . GLY A 1 86 ? -5.862 4.550 3.848 1.00 88.88 86 GLY A CA 1
ATOM 660 C C . GLY A 1 86 ? -6.250 3.118 4.233 1.00 88.88 86 GLY A C 1
ATOM 661 O O . GLY A 1 86 ? -7.299 2.655 3.794 1.00 88.88 86 GLY A O 1
ATOM 662 N N . SER A 1 87 ? -5.418 2.422 5.019 1.00 92.00 87 SER A N 1
ATOM 663 C CA . SER A 1 87 ? -5.554 1.004 5.361 1.00 92.00 87 SER A CA 1
ATOM 664 C C . SER A 1 87 ? -5.279 0.758 6.864 1.00 92.00 87 SER A C 1
ATOM 666 O O . SER A 1 87 ? -4.307 0.091 7.221 1.00 92.00 87 SER A O 1
ATOM 668 N N . PRO A 1 88 ? -6.109 1.293 7.782 1.00 91.00 88 PRO A N 1
ATOM 669 C CA . PRO A 1 88 ? -5.860 1.248 9.229 1.00 91.00 88 PRO A CA 1
ATOM 670 C C . PRO A 1 88 ? -5.900 -0.164 9.840 1.00 91.00 88 PRO A C 1
ATOM 672 O O . PRO A 1 88 ? -5.404 -0.367 10.947 1.00 91.00 88 PRO A O 1
ATOM 675 N N . LEU A 1 89 ? -6.482 -1.141 9.137 1.00 94.50 89 LEU A N 1
ATOM 676 C CA . LEU A 1 89 ? -6.570 -2.541 9.566 1.00 94.50 89 LEU A CA 1
ATOM 677 C C . LEU A 1 89 ? -5.387 -3.402 9.092 1.00 94.50 89 LEU A C 1
ATOM 679 O O . LEU A 1 89 ? -5.446 -4.624 9.206 1.00 94.50 89 LEU A O 1
ATOM 683 N N . LEU A 1 90 ? -4.321 -2.798 8.554 1.00 95.25 90 LEU A N 1
ATOM 684 C CA . LEU A 1 90 ? -3.158 -3.542 8.071 1.00 95.25 90 LEU A CA 1
ATOM 685 C C . LEU A 1 90 ? -2.527 -4.391 9.182 1.00 95.25 90 LEU A C 1
ATOM 687 O O . LEU A 1 90 ? -2.050 -3.877 10.190 1.00 95.25 90 LEU A O 1
ATOM 691 N N . GLU A 1 91 ? -2.460 -5.697 8.934 1.00 97.12 91 GLU A N 1
ATOM 692 C CA . GLU A 1 91 ? -1.788 -6.690 9.772 1.00 97.12 91 GLU A CA 1
ATOM 693 C C . GLU A 1 91 ? -0.436 -7.097 9.180 1.00 97.12 91 GLU A C 1
ATOM 695 O O . GLU A 1 91 ? 0.529 -7.329 9.912 1.00 97.12 91 GLU A O 1
ATOM 700 N N . HIS A 1 92 ? -0.353 -7.156 7.848 1.00 97.25 92 HIS A N 1
ATOM 701 C CA . HIS A 1 92 ? 0.855 -7.532 7.124 1.00 97.25 92 HIS A CA 1
ATOM 702 C C . HIS A 1 92 ? 1.171 -6.501 6.042 1.00 97.25 92 HIS A C 1
ATOM 704 O O . HIS A 1 92 ? 0.408 -6.339 5.086 1.00 97.25 92 HIS A O 1
ATOM 710 N N . LEU A 1 93 ? 2.320 -5.845 6.177 1.00 95.25 93 LEU A N 1
ATOM 711 C CA . LEU A 1 93 ? 2.847 -4.895 5.208 1.00 95.25 93 LEU A CA 1
ATOM 712 C C . LEU A 1 93 ? 4.201 -5.389 4.703 1.00 95.25 93 LEU A C 1
ATOM 714 O O . LEU A 1 93 ? 5.146 -5.516 5.478 1.00 95.25 93 LEU A O 1
ATOM 718 N N . VAL A 1 94 ? 4.299 -5.648 3.403 1.00 94.69 94 VAL A N 1
ATOM 719 C CA . VAL A 1 94 ? 5.558 -5.979 2.731 1.00 94.69 94 VAL A CA 1
ATOM 720 C C . VAL A 1 94 ? 5.850 -4.921 1.679 1.00 94.69 94 VAL A C 1
ATOM 722 O O . VAL A 1 94 ? 5.047 -4.701 0.771 1.00 94.69 94 VAL A O 1
ATOM 725 N N . LEU A 1 95 ? 7.002 -4.273 1.803 1.00 91.50 95 LEU A N 1
ATOM 726 C CA . LEU A 1 95 ? 7.497 -3.252 0.892 1.00 91.50 95 LEU A CA 1
ATOM 727 C C . LEU A 1 95 ? 8.798 -3.746 0.262 1.00 91.50 95 LEU A C 1
ATOM 729 O O . LEU A 1 95 ? 9.780 -3.996 0.962 1.00 91.50 95 LEU A O 1
ATOM 733 N N . GLU A 1 96 ? 8.807 -3.885 -1.059 1.00 90.56 96 GLU A N 1
ATOM 734 C CA . GLU A 1 96 ? 9.969 -4.377 -1.797 1.00 90.56 96 GLU A CA 1
ATOM 735 C C . GLU A 1 96 ? 10.476 -3.354 -2.805 1.00 90.56 96 GLU A C 1
ATOM 737 O O . GLU A 1 96 ? 9.698 -2.787 -3.577 1.00 90.56 96 GLU A O 1
ATOM 742 N N . ASN A 1 97 ? 11.799 -3.179 -2.844 1.00 86.88 97 ASN A N 1
ATOM 743 C CA . ASN A 1 97 ? 12.497 -2.334 -3.816 1.00 86.88 97 ASN A CA 1
ATOM 744 C C . ASN A 1 97 ? 11.924 -0.907 -3.875 1.00 86.88 97 ASN A C 1
ATOM 746 O O . ASN A 1 97 ? 11.777 -0.305 -4.938 1.00 86.88 97 ASN A O 1
ATOM 750 N N . ILE A 1 98 ? 11.561 -0.368 -2.712 1.00 84.50 98 ILE A N 1
ATOM 751 C CA . ILE A 1 98 ? 11.089 1.008 -2.603 1.00 84.50 98 ILE A CA 1
ATOM 752 C C . ILE A 1 98 ? 12.311 1.936 -2.673 1.00 84.50 98 ILE A C 1
ATOM 754 O O . ILE A 1 98 ? 13.228 1.785 -1.869 1.00 84.50 98 ILE A O 1
ATOM 758 N N . PRO A 1 99 ? 12.355 2.889 -3.616 1.00 76.69 99 PRO A N 1
ATOM 759 C CA . PRO A 1 99 ? 13.504 3.775 -3.768 1.00 76.69 99 PRO A CA 1
ATOM 760 C C . PRO A 1 99 ? 13.604 4.763 -2.594 1.00 76.69 99 PRO A C 1
ATOM 762 O O . PRO A 1 99 ? 12.594 5.300 -2.130 1.00 76.69 99 PRO A O 1
ATOM 765 N N . SER A 1 100 ? 14.828 5.054 -2.138 1.00 65.38 100 SER A N 1
ATOM 766 C CA . SER A 1 100 ? 15.111 6.141 -1.189 1.00 65.38 100 SER A CA 1
ATOM 767 C C . SER A 1 100 ? 14.970 7.493 -1.877 1.00 65.38 100 SER A C 1
ATOM 769 O O . SER A 1 100 ? 15.962 8.103 -2.275 1.00 65.38 100 SER A O 1
ATOM 771 N N . VAL A 1 101 ? 13.747 7.996 -1.995 1.00 63.12 101 VAL A N 1
ATOM 772 C CA . VAL A 1 101 ? 13.526 9.419 -2.271 1.00 63.12 101 VAL A CA 1
ATOM 773 C C . VAL A 1 101 ? 12.958 10.046 -1.009 1.00 63.12 101 VAL A C 1
ATOM 775 O O . VAL A 1 101 ? 11.746 10.104 -0.778 1.00 63.12 101 VAL A O 1
ATOM 778 N N . ILE A 1 102 ? 13.885 10.461 -0.148 1.00 57.12 102 ILE A N 1
ATOM 779 C CA . ILE A 1 102 ? 13.595 11.210 1.068 1.00 57.12 102 ILE A CA 1
ATOM 780 C C . ILE A 1 102 ? 13.474 12.678 0.663 1.00 57.12 102 ILE A C 1
ATOM 782 O O . ILE A 1 102 ? 14.471 13.364 0.446 1.00 57.12 102 ILE A O 1
ATOM 786 N N . GLU A 1 103 ? 12.248 13.180 0.550 1.00 59.25 103 GLU A N 1
ATOM 787 C CA . GLU A 1 103 ? 12.043 14.620 0.682 1.00 59.25 103 GLU A CA 1
ATOM 788 C C . GLU A 1 103 ? 12.277 14.965 2.158 1.00 59.25 103 GLU A C 1
ATOM 790 O O . GLU A 1 103 ? 11.580 14.448 3.031 1.00 59.25 103 GLU A O 1
ATOM 795 N N . ALA A 1 104 ? 13.274 15.812 2.429 1.00 46.59 104 ALA A N 1
ATOM 796 C CA . ALA A 1 104 ? 13.828 16.122 3.753 1.00 46.59 104 ALA A CA 1
ATOM 797 C C . ALA A 1 104 ? 12.854 16.770 4.764 1.00 46.59 104 ALA A C 1
ATOM 799 O O . ALA A 1 104 ? 13.277 17.253 5.809 1.00 46.59 104 ALA A O 1
ATOM 800 N N . THR A 1 105 ? 11.553 16.808 4.489 1.00 48.69 105 THR A N 1
ATOM 801 C CA . THR A 1 105 ? 10.549 17.442 5.346 1.00 48.69 105 THR A CA 1
ATOM 802 C C . THR A 1 105 ? 9.193 16.761 5.175 1.00 48.69 105 THR A C 1
ATOM 804 O O . THR A 1 105 ? 8.319 17.192 4.422 1.00 48.69 105 THR A O 1
ATOM 807 N N . SER A 1 106 ? 8.965 15.677 5.906 1.00 50.62 106 SER A N 1
ATOM 808 C CA . SER A 1 106 ? 7.596 15.235 6.169 1.00 50.62 106 SER A CA 1
ATOM 809 C C . SER A 1 106 ? 7.349 15.283 7.665 1.00 50.62 106 SER A C 1
ATOM 811 O O . SER A 1 106 ? 7.368 14.269 8.345 1.00 50.62 106 SER A O 1
ATOM 813 N N . THR A 1 107 ? 7.059 16.489 8.160 1.00 51.03 107 THR A N 1
ATOM 814 C CA . THR A 1 107 ? 6.211 16.690 9.343 1.00 51.03 107 THR A CA 1
ATOM 815 C C . THR A 1 107 ? 4.812 16.176 9.000 1.00 51.03 107 THR A C 1
ATOM 817 O O . THR A 1 107 ? 3.895 16.939 8.691 1.00 51.03 107 THR A O 1
ATOM 820 N N . GLY A 1 108 ? 4.687 14.860 8.885 1.00 57.31 108 GLY A N 1
ATOM 821 C CA . GLY A 1 108 ? 3.424 14.177 8.691 1.00 57.31 108 GLY A CA 1
ATOM 822 C C . GLY A 1 108 ? 2.756 13.963 10.039 1.00 57.31 108 GLY A C 1
ATOM 823 O O . GLY A 1 108 ? 3.421 13.744 11.043 1.00 57.31 108 GLY A O 1
ATOM 824 N N . THR A 1 109 ? 1.429 14.005 10.053 1.00 63.38 109 THR A N 1
ATOM 825 C CA . THR A 1 109 ? 0.623 13.494 11.163 1.00 63.38 109 THR A CA 1
ATOM 826 C C . THR A 1 109 ? 1.069 12.068 11.512 1.00 63.38 109 THR A C 1
ATOM 828 O O . THR A 1 109 ? 1.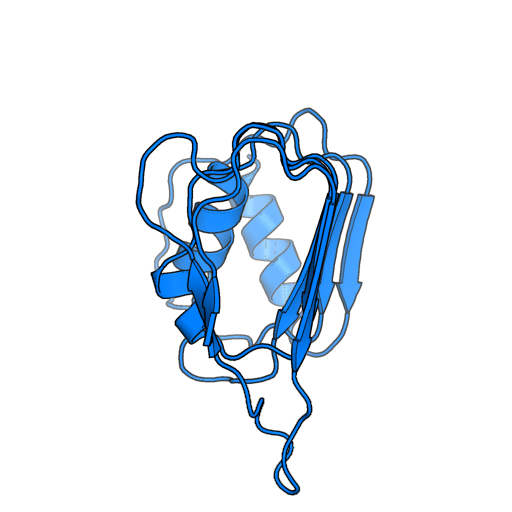266 11.279 10.581 1.00 63.38 109 THR A O 1
ATOM 831 N N . PRO A 1 110 ? 1.190 11.698 12.794 1.00 72.06 110 PRO A N 1
ATOM 832 C CA . PRO A 1 110 ? 1.493 10.324 13.170 1.00 72.06 110 PRO A CA 1
ATOM 833 C C . PRO A 1 110 ? 0.535 9.341 12.483 1.00 72.06 110 PRO A C 1
ATOM 835 O O . PRO A 1 110 ? -0.664 9.611 12.341 1.00 72.06 110 PRO A O 1
ATOM 838 N N . ILE A 1 111 ? 1.065 8.226 11.996 1.00 80.94 111 ILE A N 1
ATOM 839 C CA . ILE A 1 111 ? 0.285 7.085 11.528 1.00 80.94 111 ILE A CA 1
ATOM 840 C C . ILE A 1 111 ? 0.128 6.109 12.687 1.00 80.94 111 ILE A C 1
ATOM 842 O O . ILE A 1 111 ? 1.063 5.860 13.434 1.00 80.94 111 ILE A O 1
ATOM 846 N N . SER A 1 112 ? -1.060 5.534 12.839 1.00 83.06 112 SER A N 1
ATOM 847 C CA . SER A 1 112 ? -1.294 4.474 13.816 1.00 83.06 112 SER A CA 1
ATOM 848 C C . SER A 1 112 ? -1.610 3.191 13.067 1.00 83.06 112 SER A C 1
ATOM 850 O O . SER A 1 112 ? -2.531 3.160 12.252 1.00 83.06 112 SER A O 1
ATOM 852 N N . LEU A 1 113 ? -0.833 2.142 13.335 1.00 86.94 113 LEU A N 1
ATOM 853 C CA . LEU A 1 113 ? -1.033 0.802 12.786 1.00 86.94 113 LEU A CA 1
ATOM 854 C C . LEU A 1 113 ? -1.182 -0.214 13.927 1.00 86.94 113 LEU A C 1
ATOM 856 O O . LEU A 1 113 ? -0.316 -1.069 14.116 1.00 86.94 113 LEU A O 1
ATOM 860 N N . PRO A 1 114 ? -2.268 -0.128 14.716 1.00 88.88 114 PRO A N 1
ATOM 861 C CA . PRO A 1 114 ? -2.419 -0.900 15.951 1.00 88.88 114 PRO A CA 1
ATOM 862 C C . PRO A 1 114 ? -2.521 -2.412 15.711 1.00 88.88 114 PRO A C 1
ATOM 864 O O . PRO A 1 114 ? -2.335 -3.200 16.636 1.00 88.88 114 PRO A O 1
ATOM 867 N N . HIS A 1 115 ? -2.827 -2.821 14.479 1.00 93.25 115 HIS A N 1
ATOM 868 C CA . HIS A 1 115 ? -2.989 -4.218 14.095 1.00 93.25 115 HIS A CA 1
ATOM 869 C C . HIS A 1 115 ? -1.769 -4.800 13.375 1.00 93.25 115 HIS A C 1
ATOM 871 O O . HIS A 1 115 ? -1.769 -6.001 13.104 1.00 93.25 115 HIS A O 1
ATOM 877 N N . LEU A 1 116 ? -0.729 -4.004 13.091 1.00 94.00 116 LEU A N 1
ATOM 878 C CA . LEU A 1 116 ? 0.413 -4.464 12.306 1.00 94.00 116 LEU A CA 1
ATOM 879 C C . LEU A 1 116 ? 1.227 -5.501 13.085 1.00 94.00 116 LEU A C 1
ATOM 881 O O . LEU A 1 116 ? 1.794 -5.222 14.138 1.00 94.00 116 LEU A O 1
ATOM 885 N N . ARG A 1 117 ? 1.296 -6.713 12.537 1.00 95.12 117 ARG A N 1
ATOM 886 C CA . ARG A 1 117 ? 2.022 -7.863 13.099 1.00 95.12 117 ARG A CA 1
ATOM 887 C C . ARG A 1 117 ? 3.260 -8.207 12.295 1.00 95.12 117 ARG A C 1
ATOM 889 O O . ARG A 1 117 ? 4.199 -8.796 12.821 1.00 95.12 117 ARG A O 1
ATOM 896 N N . THR A 1 118 ? 3.250 -7.895 11.005 1.00 95.19 118 THR A N 1
ATOM 897 C CA . THR A 1 118 ? 4.347 -8.221 10.099 1.00 95.19 118 THR A CA 1
ATOM 898 C C . THR A 1 118 ? 4.715 -7.002 9.276 1.00 95.19 118 THR A C 1
ATOM 900 O O . THR A 1 118 ? 3.887 -6.483 8.529 1.00 95.19 118 THR A O 1
ATOM 903 N N . LEU A 1 119 ? 5.981 -6.603 9.381 1.00 93.25 119 LEU A N 1
ATOM 904 C CA . LEU A 1 119 ? 6.618 -5.634 8.503 1.00 93.25 119 LEU A CA 1
ATOM 905 C C . LEU A 1 119 ? 7.761 -6.334 7.765 1.00 93.25 119 LEU A C 1
ATOM 907 O O . LEU A 1 119 ? 8.751 -6.727 8.378 1.00 93.25 119 LEU A O 1
ATOM 911 N N . GLY A 1 120 ? 7.603 -6.518 6.458 1.00 93.12 120 GLY A N 1
ATOM 912 C CA . GLY A 1 120 ? 8.653 -7.005 5.572 1.00 93.12 120 GLY A CA 1
ATOM 913 C C . GLY A 1 120 ? 9.223 -5.848 4.766 1.00 93.12 120 GLY A C 1
ATOM 914 O O . GLY A 1 120 ? 8.486 -5.189 4.039 1.00 93.12 120 GLY A O 1
ATOM 915 N N . LEU A 1 121 ? 10.524 -5.608 4.875 1.00 91.06 121 LEU A N 1
ATOM 916 C CA . LEU A 1 121 ? 11.242 -4.655 4.035 1.00 91.06 121 LEU A CA 1
ATOM 917 C C . LEU A 1 121 ? 12.294 -5.431 3.247 1.00 91.06 121 LEU A C 1
ATOM 919 O O . LEU A 1 121 ? 13.030 -6.230 3.821 1.00 91.06 121 LEU A O 1
ATOM 923 N N . SER A 1 122 ? 12.340 -5.230 1.936 1.00 89.06 122 SER A N 1
ATOM 924 C CA . SER A 1 122 ? 13.328 -5.867 1.063 1.00 89.06 122 SER A CA 1
ATOM 925 C C . SER A 1 122 ? 13.752 -4.920 -0.057 1.00 89.06 122 SER A C 1
ATOM 927 O O . SER A 1 122 ? 13.025 -3.993 -0.411 1.00 89.06 122 SER A O 1
ATOM 929 N N . GLY A 1 123 ? 14.922 -5.160 -0.642 1.00 83.00 123 GLY A N 1
ATOM 930 C CA . GLY A 1 123 ? 15.500 -4.321 -1.691 1.00 83.00 123 GLY A CA 1
ATOM 931 C C . GLY A 1 123 ? 16.384 -3.200 -1.151 1.00 83.00 123 GLY A C 1
ATOM 932 O O . GLY A 1 123 ? 16.964 -3.311 -0.071 1.00 83.00 123 GLY A O 1
ATOM 933 N N . THR A 1 124 ? 16.529 -2.132 -1.925 1.00 63.44 124 THR A N 1
ATOM 934 C CA . THR A 1 124 ? 17.323 -0.960 -1.543 1.00 63.44 124 THR A CA 1
ATOM 935 C C . THR A 1 124 ? 16.572 -0.103 -0.522 1.00 63.44 124 THR A C 1
ATOM 937 O O . THR A 1 124 ? 15.346 -0.125 -0.483 1.00 63.44 124 THR A O 1
ATOM 940 N N . SER A 1 125 ? 17.300 0.659 0.298 1.00 76.25 125 SER A N 1
ATOM 941 C CA . SER A 1 125 ? 16.727 1.727 1.140 1.00 76.25 125 SER A CA 1
ATOM 942 C C . SER A 1 125 ? 15.861 1.282 2.333 1.00 76.25 125 SER A C 1
ATOM 944 O O . SER A 1 125 ? 15.054 2.050 2.860 1.00 76.25 125 SER A O 1
ATOM 946 N N . GLN A 1 126 ? 16.008 0.025 2.768 1.00 79.75 126 GLN A N 1
ATOM 947 C CA . GLN A 1 126 ? 15.222 -0.545 3.870 1.00 79.75 126 GLN A CA 1
ATOM 948 C C . GLN A 1 126 ? 15.421 0.222 5.179 1.00 79.75 126 GLN A C 1
ATOM 950 O O . GLN A 1 126 ? 14.454 0.458 5.899 1.00 79.75 126 GLN A O 1
ATOM 955 N N . THR A 1 127 ? 16.660 0.619 5.480 1.00 79.94 127 THR A N 1
ATOM 956 C CA . THR A 1 127 ? 17.012 1.307 6.727 1.00 79.94 127 THR A CA 1
ATOM 957 C C . THR A 1 127 ? 16.306 2.654 6.823 1.00 79.94 127 THR A C 1
ATOM 959 O O . THR A 1 127 ? 15.713 2.968 7.849 1.00 79.94 127 THR A O 1
ATOM 962 N N . GLU A 1 128 ? 16.317 3.432 5.747 1.00 82.38 128 GLU A N 1
ATOM 963 C CA . GLU A 1 128 ? 15.712 4.760 5.678 1.00 82.38 128 GLU A CA 1
ATOM 964 C C . GLU A 1 128 ? 14.186 4.686 5.780 1.00 82.38 128 GLU A C 1
ATOM 966 O O . GLU A 1 128 ? 13.565 5.445 6.525 1.00 82.38 128 GLU A O 1
ATOM 971 N N . ILE A 1 129 ? 13.577 3.734 5.069 1.00 81.62 129 ILE A N 1
ATOM 972 C CA . ILE A 1 129 ? 12.130 3.501 5.129 1.00 81.62 129 ILE A CA 1
ATOM 973 C C . ILE A 1 129 ? 11.722 3.076 6.533 1.00 81.62 129 ILE A C 1
ATOM 975 O O . ILE A 1 129 ? 10.729 3.572 7.062 1.00 81.62 129 ILE A O 1
ATOM 979 N N . PHE A 1 130 ? 12.494 2.178 7.143 1.00 83.69 130 PHE A N 1
ATOM 980 C CA . PHE A 1 130 ? 12.251 1.721 8.500 1.00 83.69 130 PHE A CA 1
ATOM 981 C C . PHE A 1 130 ? 12.309 2.875 9.505 1.00 83.69 130 PHE A C 1
ATOM 983 O O . PHE A 1 130 ? 11.379 3.021 10.294 1.00 83.69 130 PHE A O 1
ATOM 990 N N . GLN A 1 131 ? 13.342 3.723 9.441 1.00 82.50 131 GLN A N 1
ATOM 991 C CA . GLN A 1 131 ? 13.478 4.879 10.335 1.00 82.50 131 GLN A CA 1
ATOM 992 C C . GLN A 1 131 ? 12.284 5.828 10.218 1.00 82.50 131 GLN A C 1
ATOM 994 O O . GLN A 1 131 ? 11.650 6.145 11.218 1.00 82.50 131 GLN A O 1
ATOM 999 N N . HIS A 1 132 ? 11.890 6.197 9.002 1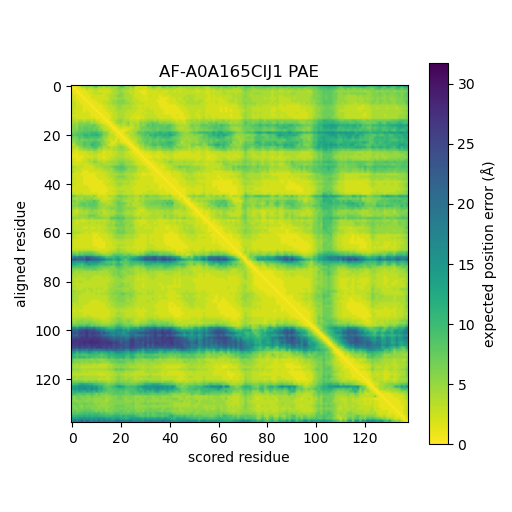.00 80.75 132 HIS A N 1
ATOM 1000 C CA . HIS A 1 132 ? 10.734 7.071 8.806 1.00 80.75 132 HIS A CA 1
ATOM 1001 C C . HIS A 1 132 ? 9.403 6.444 9.232 1.00 80.75 132 HIS A C 1
ATOM 1003 O O . HIS A 1 132 ? 8.519 7.157 9.710 1.00 80.75 132 HIS A O 1
ATOM 1009 N N . LEU A 1 133 ? 9.225 5.130 9.053 1.00 81.25 133 LEU A N 1
ATOM 1010 C CA . LEU A 1 133 ? 8.044 4.442 9.574 1.00 81.25 133 LEU A CA 1
ATOM 1011 C C . LEU A 1 133 ? 8.029 4.488 11.104 1.00 81.25 133 LEU A C 1
ATOM 1013 O O . LEU A 1 133 ? 6.983 4.791 11.668 1.00 81.25 133 LEU A O 1
ATOM 1017 N N . LEU A 1 134 ? 9.167 4.261 11.768 1.00 80.50 134 LEU A N 1
ATOM 1018 C CA . LEU A 1 134 ? 9.273 4.376 13.225 1.00 80.50 134 LEU A CA 1
ATOM 1019 C C . LEU A 1 134 ? 8.972 5.795 13.721 1.00 80.50 134 LEU A C 1
ATOM 1021 O O . LEU A 1 134 ? 8.163 5.950 14.631 1.00 80.50 134 LEU A O 1
ATOM 1025 N N . GLU A 1 135 ? 9.562 6.816 13.097 1.00 80.56 135 GLU A N 1
ATOM 1026 C CA . GLU A 1 135 ? 9.298 8.231 13.408 1.00 80.56 135 GLU A CA 1
ATOM 1027 C C . GLU A 1 135 ? 7.829 8.611 13.199 1.00 80.56 135 GLU A C 1
ATOM 1029 O O . GLU A 1 135 ? 7.295 9.469 13.892 1.00 80.56 135 GLU A O 1
ATOM 1034 N N . SER A 1 136 ? 7.164 7.986 12.227 1.00 75.62 136 SER A N 1
ATOM 1035 C CA . SER A 1 136 ? 5.757 8.263 11.946 1.00 75.62 136 SER A CA 1
ATOM 1036 C C . SER A 1 136 ? 4.807 7.492 12.866 1.00 75.62 136 SER A C 1
ATOM 1038 O O . SER A 1 136 ? 3.630 7.830 12.896 1.00 75.62 136 SER A O 1
ATOM 1040 N N . LEU A 1 137 ? 5.270 6.455 13.574 1.00 72.44 137 LEU A N 1
ATOM 1041 C CA . LEU A 1 137 ? 4.457 5.615 14.468 1.00 72.44 137 LEU A CA 1
ATOM 1042 C C . LEU A 1 137 ? 4.441 6.105 15.929 1.00 72.44 137 LEU A C 1
ATOM 1044 O O . LEU A 1 137 ? 3.644 5.591 16.717 1.00 72.44 137 LEU A O 1
ATOM 1048 N N . SER A 1 138 ? 5.314 7.053 16.290 1.00 58.84 138 SER A N 1
ATOM 1049 C CA . SER A 1 138 ? 5.393 7.685 17.620 1.00 58.84 138 SER A CA 1
ATOM 1050 C C . SER A 1 138 ? 4.372 8.800 17.810 1.00 58.84 138 SER A C 1
ATOM 1052 O O . SER A 1 138 ? 3.787 8.868 18.913 1.00 58.84 138 SER A O 1
#

Solvent-accessible surface area (backbone atoms only — not comparable to full-atom values): 7238 Å² total; per-residue (Å²): 84,79,41,74,68,39,46,80,42,40,68,49,77,50,72,32,55,59,47,99,86,52,41,37,74,35,43,54,38,50,42,83,57,82,63,25,33,46,47,22,29,34,41,37,37,34,41,25,27,26,66,27,53,78,42,57,56,71,25,58,47,21,30,34,40,37,45,28,37,49,39,60,93,59,43,38,61,67,47,55,51,52,52,48,64,27,21,50,48,27,28,33,43,33,42,29,36,46,57,79,38,78,70,95,74,73,94,60,76,67,47,73,57,90,50,54,77,41,83,45,72,39,69,54,47,43,68,61,53,49,50,54,51,53,68,30,57,107

Foldseek 3Di:
DEDEQDLQDAEDEAEFDADPVQAGPDAYAYDQDPSSQQNHAEYAYPAHALVNLVRQHQHQNYAYYHYEYRHADRHELVSVLVNVQSHLNHQEYAYEQHYPPYPPDDPDAARANPNHNYYHYYHPPRVVSVVVNVVSND

Radius of gyration: 14.2 Å; Cα contacts (8 Å, |Δi|>4): 307; chains: 1; bounding box: 34×28×38 Å

Sequence (138 aa):
MSIPSAPTLREARLVSFCDQLGHPTARFKFSSAQDSYVALQSLAIGPAGGATLKSWPSIPGLHRLHYQCTDDKTVTMRRLLDMIRGSPLLEHLVLENIPSVIEATSTGTPISLPHLRTLGLSGTSQTEIFQHLLESLS

Organism: NCBI:txid1314781

pLDDT: mean 84.55, std 11.29, range [46.59, 98.0]

Secondary structure (DSSP, 8-state):
-EEPP-TT--EEEE---B-TTS-BS---EE--STTTTTT--EEEEEEE-GGGGGGPPP-TT--EEEEEE--GGG--HHHHHHHHHT-TT-SEEEEES------S---PPPP--TT--EEEEESTTHHHHHHHHHHHH-

Nearest PDB structures (foldseek):
  6wcq-assembly1_B  TM=4.110E-01  e=1.775E-01  Homo sapiens
  3un9-assembly1_C-2  TM=5.831E-01  e=2.648E+00  Homo sapiens
  3un9-assembly1_A  TM=5.824E-01  e=5.133E+00  Homo sapiens
  3ogl-assembly1_B  TM=3.871E-01  e=3.125E+00  Arabidopsis thaliana
  8xuq-assembly1_G  TM=3.044E-01  e=6.057E+00  Solanum lycopersicum

Mean predicted aligned error: 5.78 Å